Protein AF-R5Y778-F1 (afdb_monomer_lite)

pLDDT: mean 79.69, std 15.01, range [37.38, 97.81]

Sequence (169 aa):
MANRCGDCDFLNYRDTKWGGDKVWCNYKGYYVKPGEVACDNYTYKGHRYGRYLITATCKILNIDNEKCKKLYDAFDIVRDEKTPETENMYDMIKGYDIVGPQIATKLFNDSFKEEIAYSMLNDYILPCLTLVQNGSYLEAVNLYDDMTMTLYNFYFKKEDNLPLTRKKD

Structure (mmCIF, N/CA/C/O backbone):
data_AF-R5Y778-F1
#
_entry.id   AF-R5Y778-F1
#
loop_
_atom_site.group_PDB
_atom_site.id
_atom_site.type_symbol
_atom_site.label_atom_id
_atom_site.label_alt_id
_atom_site.label_comp_id
_atom_site.label_asym_id
_atom_site.label_entity_id
_atom_site.label_seq_id
_atom_site.pdbx_PDB_ins_code
_atom_site.Cartn_x
_atom_site.Cartn_y
_atom_site.Cartn_z
_atom_site.occupancy
_atom_site.B_iso_or_equiv
_atom_site.auth_seq_id
_atom_site.auth_comp_id
_atom_site.auth_asym_id
_atom_site.auth_atom_id
_atom_site.pdbx_PDB_model_num
ATOM 1 N N . MET A 1 1 ? -17.665 -8.244 -18.703 1.00 52.50 1 MET A N 1
ATOM 2 C CA . MET A 1 1 ? -16.508 -8.266 -19.627 1.00 52.50 1 MET A CA 1
ATOM 3 C C . MET A 1 1 ? -15.448 -9.159 -19.006 1.00 52.50 1 MET A C 1
ATOM 5 O O . MET A 1 1 ? -15.289 -9.090 -17.797 1.00 52.50 1 MET A O 1
ATOM 9 N N . ALA A 1 2 ? -14.805 -10.036 -19.778 1.00 69.50 2 ALA A N 1
ATOM 10 C CA . ALA A 1 2 ? -13.748 -10.904 -19.257 1.00 69.50 2 ALA A CA 1
ATOM 11 C C . ALA A 1 2 ? -12.406 -10.159 -19.267 1.00 69.50 2 ALA A C 1
ATOM 13 O O . ALA A 1 2 ? -12.070 -9.532 -20.274 1.00 69.50 2 ALA A O 1
ATOM 14 N N . ASN A 1 3 ? -11.665 -10.247 -18.163 1.00 81.69 3 ASN A N 1
ATOM 15 C CA . ASN A 1 3 ? -10.313 -9.706 -18.043 1.00 81.69 3 ASN A CA 1
ATOM 16 C C . ASN A 1 3 ? -9.380 -10.356 -19.076 1.00 81.69 3 ASN A C 1
ATOM 18 O O . ASN A 1 3 ? -9.568 -11.526 -19.430 1.00 81.69 3 ASN A O 1
ATOM 22 N N . ARG A 1 4 ? -8.380 -9.618 -19.567 1.00 89.50 4 ARG A N 1
ATOM 23 C CA . ARG A 1 4 ? -7.425 -10.104 -20.575 1.00 89.50 4 ARG A CA 1
ATOM 24 C C . ARG A 1 4 ? -6.037 -10.281 -19.980 1.00 89.50 4 ARG A C 1
ATOM 26 O O . ARG A 1 4 ? -5.628 -9.509 -19.122 1.00 89.50 4 ARG A O 1
ATOM 33 N N . CYS A 1 5 ? -5.287 -11.271 -20.463 1.00 88.62 5 CYS A N 1
ATOM 34 C CA . CYS A 1 5 ? -3.900 -11.503 -20.053 1.00 88.62 5 CYS A CA 1
ATOM 35 C C . CYS A 1 5 ? -3.031 -10.252 -20.225 1.00 88.62 5 CYS A C 1
ATOM 37 O O . CYS A 1 5 ? -2.157 -10.003 -19.407 1.00 88.62 5 CYS A O 1
ATOM 39 N N . GLY A 1 6 ? -3.273 -9.462 -21.269 1.00 81.81 6 GLY A N 1
ATOM 40 C CA . GLY A 1 6 ? -2.526 -8.247 -21.581 1.00 81.81 6 GLY A CA 1
ATOM 41 C C . GLY A 1 6 ? -2.640 -7.182 -20.504 1.00 81.81 6 GLY A C 1
ATOM 42 O O . GLY A 1 6 ? -1.698 -6.427 -20.275 1.00 81.81 6 GLY A O 1
ATOM 43 N N . ASP A 1 7 ? -3.749 -7.216 -19.781 1.00 80.94 7 ASP A N 1
ATOM 44 C CA . ASP A 1 7 ? -4.008 -6.369 -18.639 1.00 80.94 7 ASP A CA 1
ATOM 45 C C . ASP A 1 7 ? -3.519 -7.044 -17.348 1.00 80.94 7 ASP A C 1
ATOM 47 O O . ASP A 1 7 ? -4.099 -6.789 -16.308 1.00 80.94 7 ASP A O 1
ATOM 51 N N . CYS A 1 8 ? -2.550 -7.971 -17.383 1.00 81.75 8 CYS A N 1
ATOM 52 C CA . CYS A 1 8 ? -2.062 -8.692 -16.201 1.00 81.75 8 CYS A CA 1
ATOM 53 C C . CYS A 1 8 ? -0.639 -8.280 -15.800 1.00 81.75 8 CYS A C 1
ATOM 55 O O . CYS A 1 8 ? 0.262 -8.247 -16.644 1.00 81.75 8 CYS A O 1
ATOM 57 N N . ASP A 1 9 ? -0.401 -8.039 -14.512 1.00 81.88 9 ASP A N 1
ATOM 58 C CA . ASP A 1 9 ? 0.910 -7.589 -13.999 1.00 81.88 9 ASP A CA 1
ATOM 59 C C . ASP A 1 9 ? 2.012 -8.611 -14.057 1.00 81.88 9 ASP A C 1
ATOM 61 O O . ASP A 1 9 ? 3.196 -8.280 -14.120 1.00 81.88 9 ASP A O 1
ATOM 65 N N . PHE A 1 10 ? 1.628 -9.875 -14.096 1.00 79.94 10 PHE A N 1
ATOM 66 C CA . PHE A 1 10 ? 2.595 -10.940 -14.232 1.00 79.94 10 PHE A CA 1
ATOM 67 C C . PHE A 1 10 ? 3.201 -11.003 -15.640 1.00 79.94 10 PHE A C 1
ATOM 69 O O . PHE A 1 10 ? 4.109 -11.805 -15.846 1.00 79.94 10 PHE A O 1
ATOM 76 N N . LEU A 1 11 ? 2.746 -10.196 -16.610 1.00 80.06 11 LEU A N 1
ATOM 77 C CA . LEU A 1 11 ? 3.316 -10.178 -17.959 1.00 80.06 11 LEU A CA 1
ATOM 78 C C . LEU A 1 11 ? 4.549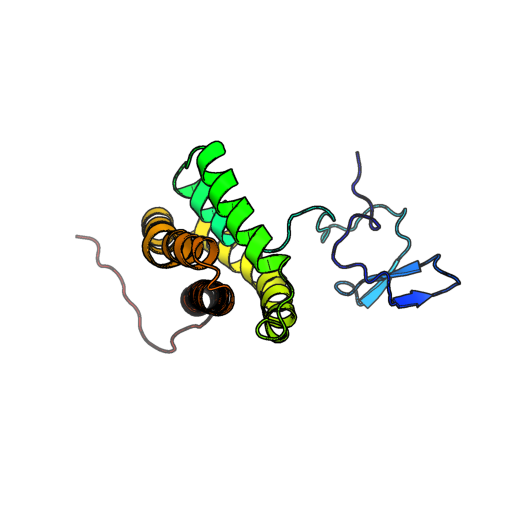 -9.279 -18.092 1.00 80.06 11 LEU A C 1
ATOM 80 O O . LEU A 1 11 ? 4.476 -8.055 -17.961 1.00 80.06 11 LEU A O 1
ATOM 84 N N . ASN A 1 12 ? 5.665 -9.887 -18.493 1.00 78.50 12 ASN A N 1
ATOM 85 C CA . ASN A 1 12 ? 6.927 -9.223 -18.789 1.00 78.50 12 ASN A CA 1
ATOM 86 C C . ASN A 1 12 ? 7.069 -8.903 -20.286 1.00 78.50 12 ASN A C 1
ATOM 88 O O . ASN A 1 12 ? 7.600 -9.697 -21.056 1.00 78.50 12 ASN A O 1
ATOM 92 N N . TYR A 1 13 ? 6.673 -7.694 -20.687 1.00 78.94 13 TYR A N 1
ATOM 93 C CA . TYR A 1 13 ? 6.724 -7.218 -22.081 1.00 78.94 13 TYR A CA 1
ATOM 94 C C . TYR A 1 13 ? 8.136 -6.974 -22.634 1.00 78.94 13 TYR A C 1
ATOM 96 O O . TYR A 1 13 ? 8.275 -6.622 -23.802 1.00 78.94 13 TYR A O 1
ATOM 104 N N . ARG A 1 14 ? 9.185 -7.151 -21.824 1.00 71.50 14 ARG A N 1
ATOM 105 C CA . ARG A 1 14 ? 10.578 -7.135 -22.296 1.00 71.50 14 ARG A CA 1
ATOM 106 C C . ARG A 1 14 ? 11.046 -8.518 -22.737 1.00 71.50 14 ARG A C 1
ATOM 108 O O . ARG A 1 14 ? 11.950 -8.615 -23.558 1.00 71.50 14 ARG A O 1
ATOM 115 N N . ASP A 1 15 ? 10.419 -9.569 -22.215 1.00 78.44 15 ASP A N 1
ATOM 116 C CA . ASP A 1 15 ? 10.667 -10.950 -22.608 1.00 78.44 15 ASP A CA 1
ATOM 117 C C . ASP A 1 15 ? 9.548 -11.403 -23.547 1.00 78.44 15 ASP A C 1
ATOM 119 O O . ASP A 1 15 ? 8.489 -11.906 -23.148 1.00 78.44 15 ASP A O 1
ATOM 123 N N . THR A 1 16 ? 9.783 -11.131 -24.827 1.00 88.56 16 THR A N 1
ATOM 124 C CA . THR A 1 16 ? 8.860 -11.463 -25.903 1.00 88.56 16 THR A CA 1
ATOM 125 C C . THR A 1 16 ? 9.475 -12.479 -26.833 1.00 88.56 16 THR A C 1
ATOM 127 O O . THR A 1 16 ? 10.690 -12.665 -26.914 1.00 88.56 16 THR A O 1
ATOM 130 N N . LYS A 1 17 ? 8.604 -13.169 -27.549 1.00 85.19 17 LYS A N 1
ATOM 131 C CA . LYS A 1 17 ? 9.009 -14.241 -28.436 1.00 85.19 17 LYS A CA 1
ATOM 132 C C . LYS A 1 17 ? 8.060 -14.218 -29.643 1.00 85.19 17 LYS A C 1
ATOM 134 O O . LYS A 1 17 ? 6.955 -13.681 -29.546 1.00 85.19 17 LYS A O 1
ATOM 139 N N . TRP A 1 18 ? 8.506 -14.732 -30.791 1.00 85.56 18 TRP A N 1
ATOM 140 C CA . TRP A 1 18 ? 7.773 -14.634 -32.070 1.00 85.56 18 TRP A CA 1
ATOM 141 C C . TRP A 1 18 ? 7.453 -13.184 -32.472 1.00 85.56 18 TRP A C 1
ATOM 143 O O . TRP A 1 18 ? 6.312 -12.848 -32.756 1.00 85.56 18 TRP A O 1
ATOM 153 N N . GLY A 1 19 ? 8.455 -12.300 -32.436 1.00 78.12 19 GLY A N 1
ATOM 154 C CA . GLY A 1 19 ? 8.298 -10.915 -32.901 1.00 78.12 19 GLY A CA 1
ATOM 155 C C . GLY A 1 19 ? 7.385 -10.031 -32.043 1.00 78.12 19 GLY A C 1
ATOM 156 O O . GLY A 1 19 ? 7.006 -8.958 -32.496 1.00 78.12 19 GLY A O 1
ATOM 157 N N . GLY A 1 20 ? 7.040 -10.457 -30.822 1.00 79.88 20 GLY A N 1
ATOM 158 C CA . GLY A 1 20 ? 6.168 -9.703 -29.911 1.00 79.88 20 GLY A CA 1
ATOM 159 C C . GLY A 1 20 ? 4.795 -10.336 -29.673 1.00 79.88 20 GLY A C 1
ATOM 160 O O . GLY A 1 20 ? 4.076 -9.894 -28.781 1.00 79.88 20 GLY A O 1
ATOM 161 N N . ASP A 1 21 ? 4.443 -11.396 -30.407 1.00 87.44 21 ASP A N 1
ATOM 162 C CA . ASP A 1 21 ? 3.114 -12.024 -30.343 1.00 87.44 21 ASP A CA 1
ATOM 163 C C . ASP A 1 21 ? 2.805 -12.696 -29.002 1.00 87.44 21 ASP A C 1
ATOM 165 O O . ASP A 1 21 ? 1.639 -12.825 -28.608 1.00 87.44 21 ASP A O 1
ATOM 169 N N . LYS A 1 22 ? 3.843 -13.163 -28.301 1.00 92.56 22 LYS A N 1
ATOM 170 C CA . LYS A 1 22 ? 3.709 -13.712 -26.954 1.00 92.56 22 LYS A CA 1
ATOM 171 C C . LYS A 1 22 ? 4.669 -13.057 -25.982 1.00 92.56 22 LYS A C 1
ATOM 173 O O . LYS A 1 22 ? 5.808 -12.736 -26.319 1.00 92.56 22 LYS A O 1
ATOM 178 N N . VAL A 1 23 ? 4.195 -12.961 -24.749 1.00 88.19 23 VAL A N 1
ATOM 179 C CA . VAL A 1 23 ? 4.857 -12.294 -23.633 1.00 88.19 23 VAL A CA 1
ATOM 180 C C . VAL A 1 23 ? 5.019 -13.288 -22.488 1.00 88.19 23 VAL A C 1
ATOM 182 O O . VAL A 1 23 ? 4.116 -14.090 -22.231 1.00 88.19 23 VAL A O 1
ATOM 185 N N . TRP A 1 24 ? 6.169 -13.272 -21.820 1.00 86.75 24 TRP A N 1
ATOM 186 C CA . TRP A 1 24 ? 6.428 -14.146 -20.678 1.00 86.75 24 TRP A CA 1
ATOM 187 C C . TRP A 1 24 ? 5.527 -13.810 -19.482 1.00 86.75 24 TRP A C 1
ATOM 189 O O . TRP A 1 24 ? 5.424 -12.650 -19.084 1.00 86.75 24 TRP A O 1
ATOM 199 N N . CYS A 1 25 ? 4.889 -14.820 -18.885 1.00 88.56 25 CYS A N 1
ATOM 200 C CA . CYS A 1 25 ? 4.154 -14.691 -17.629 1.00 88.56 25 CYS A CA 1
ATOM 201 C C . CYS A 1 25 ? 5.025 -15.156 -16.453 1.00 88.56 25 CYS A C 1
ATOM 203 O O . CYS A 1 25 ? 5.245 -16.354 -16.281 1.00 88.56 25 CYS A O 1
ATOM 205 N N . ASN A 1 26 ? 5.455 -14.223 -15.601 1.00 75.62 26 ASN A N 1
ATOM 206 C CA . ASN A 1 26 ? 6.301 -14.482 -14.430 1.00 75.62 26 ASN A CA 1
ATOM 207 C C . ASN A 1 26 ? 5.643 -15.403 -13.391 1.00 75.62 26 ASN A C 1
ATOM 209 O O . ASN A 1 26 ? 6.342 -16.126 -12.693 1.00 75.62 26 ASN A O 1
ATOM 213 N N . TYR A 1 27 ? 4.310 -15.396 -13.291 1.00 80.31 27 TYR A N 1
ATOM 214 C CA . TYR A 1 27 ? 3.585 -16.233 -12.330 1.00 80.31 27 TYR A CA 1
ATOM 215 C C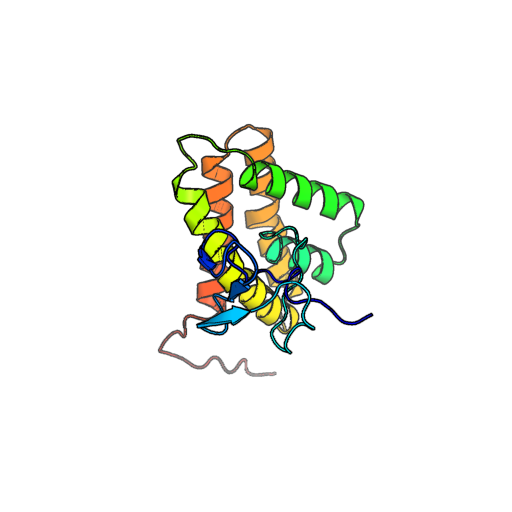 . TYR A 1 27 ? 3.438 -17.681 -12.806 1.00 80.31 27 TYR A C 1
ATOM 217 O O . TYR A 1 27 ? 3.609 -18.620 -12.035 1.00 80.31 27 TYR A O 1
ATOM 225 N N . LYS A 1 28 ? 3.102 -17.876 -14.086 1.00 80.38 28 LYS A N 1
ATOM 226 C CA . LYS A 1 28 ? 2.854 -19.210 -14.642 1.00 80.38 28 LYS A CA 1
ATOM 227 C C . LYS A 1 28 ? 4.094 -19.875 -15.245 1.00 80.38 28 LYS A C 1
ATOM 229 O O . LYS A 1 28 ? 4.077 -21.085 -15.448 1.00 80.38 28 LYS A O 1
ATOM 234 N N . GLY A 1 29 ? 5.137 -19.106 -15.556 1.00 83.44 29 GLY A N 1
ATOM 235 C CA . GLY A 1 29 ? 6.376 -19.621 -16.137 1.00 83.44 29 GLY A CA 1
ATOM 236 C C . GLY A 1 29 ? 6.247 -20.057 -17.601 1.00 83.44 29 GLY A C 1
ATOM 237 O O . GLY A 1 29 ? 6.910 -21.003 -18.019 1.00 83.44 29 GLY A O 1
ATOM 238 N N . TYR A 1 30 ? 5.374 -19.414 -18.385 1.00 89.44 30 TYR A N 1
ATOM 239 C CA . TYR A 1 30 ? 5.258 -19.663 -19.826 1.00 89.44 30 TYR A CA 1
ATOM 240 C C . TYR A 1 30 ? 4.812 -18.421 -20.610 1.00 89.44 30 TYR A C 1
ATOM 242 O O . TYR A 1 30 ? 4.345 -17.433 -20.045 1.00 89.44 30 TYR A O 1
ATOM 250 N N . TYR A 1 31 ? 4.960 -18.478 -21.938 1.00 92.12 31 TYR A N 1
ATOM 251 C CA . TYR A 1 31 ? 4.588 -17.398 -22.857 1.00 92.12 31 TYR A CA 1
ATOM 252 C C . TYR A 1 31 ? 3.091 -17.427 -23.201 1.00 92.12 31 TYR A C 1
ATOM 254 O O . TYR A 1 31 ? 2.597 -18.434 -23.717 1.00 92.12 31 TYR A O 1
ATOM 262 N N . VAL A 1 32 ? 2.397 -16.304 -23.000 1.00 92.62 32 VAL A N 1
ATOM 263 C CA . VAL A 1 32 ? 0.958 -16.127 -23.288 1.00 92.62 32 VAL A CA 1
ATOM 264 C C . VAL A 1 32 ? 0.705 -15.032 -24.315 1.00 92.62 32 VAL A C 1
ATOM 266 O O . VAL A 1 32 ? 1.555 -14.164 -24.517 1.00 92.62 32 VAL A O 1
ATOM 269 N N . LYS A 1 33 ? -0.471 -15.045 -24.956 1.00 94.31 33 LYS A N 1
ATOM 270 C CA . LYS A 1 33 ? -0.898 -13.935 -25.817 1.00 94.31 33 LYS A CA 1
ATOM 271 C C . LYS A 1 33 ? -1.628 -12.874 -24.983 1.00 94.31 33 LYS A C 1
ATOM 273 O O . LYS A 1 33 ? -2.608 -13.209 -24.319 1.00 94.31 33 LYS A O 1
ATOM 278 N N . PRO A 1 34 ? -1.247 -11.587 -25.064 1.00 88.00 34 PRO A N 1
ATOM 279 C CA . PRO A 1 34 ? -1.938 -10.513 -24.346 1.00 88.00 34 PRO A CA 1
ATOM 280 C C . PRO A 1 34 ? -3.456 -10.434 -24.605 1.00 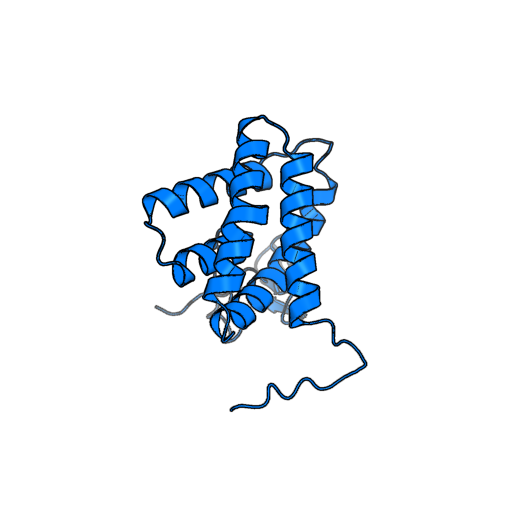88.00 34 PRO A C 1
ATOM 282 O O . PRO A 1 34 ? -4.224 -10.102 -23.711 1.00 88.00 34 PRO A O 1
ATOM 285 N N . GLY A 1 35 ? -3.928 -10.780 -25.805 1.00 87.19 35 GLY A N 1
ATOM 286 C CA . GLY A 1 35 ? -5.362 -10.740 -26.131 1.00 87.19 35 GLY A CA 1
ATOM 287 C C . GLY A 1 35 ? -6.213 -11.876 -25.537 1.00 87.19 35 GLY A C 1
ATOM 288 O O . GLY A 1 35 ? -7.442 -11.843 -25.653 1.00 87.19 35 GLY A O 1
ATOM 289 N N . GLU A 1 36 ? -5.605 -12.899 -24.931 1.00 90.00 36 GLU A N 1
ATOM 290 C CA . GLU A 1 36 ? -6.332 -14.049 -24.375 1.00 90.00 36 GLU A CA 1
ATOM 291 C C . GLU A 1 36 ? -7.081 -13.693 -23.086 1.00 90.00 36 GLU A C 1
ATOM 293 O O . GLU A 1 36 ? -6.778 -12.703 -22.419 1.00 90.00 36 GLU A O 1
ATOM 298 N N . VAL A 1 37 ? -8.100 -14.490 -22.753 1.00 89.69 37 VAL A N 1
ATOM 299 C CA . VAL A 1 37 ? -8.814 -14.367 -21.475 1.00 89.69 37 VAL A CA 1
ATOM 300 C C . VAL A 1 37 ? -7.835 -14.643 -20.338 1.00 89.69 37 VAL A C 1
ATOM 302 O O . VAL A 1 37 ? -7.046 -15.584 -20.404 1.00 89.69 37 VAL A O 1
ATOM 305 N N . ALA A 1 38 ? -7.881 -13.805 -19.309 1.00 85.25 38 ALA A N 1
ATOM 306 C CA . ALA A 1 38 ? -7.022 -13.942 -18.153 1.00 85.25 38 ALA A CA 1
ATOM 307 C C . ALA A 1 38 ? -7.339 -15.211 -17.350 1.00 85.25 38 ALA A C 1
ATOM 309 O O . ALA A 1 38 ? -8.491 -15.629 -17.249 1.00 85.25 38 ALA A O 1
ATOM 310 N N . CYS A 1 39 ? -6.307 -15.809 -16.757 1.00 85.12 39 CYS A N 1
ATOM 311 C CA . CYS A 1 39 ? -6.470 -16.952 -15.862 1.00 85.12 39 CYS A CA 1
ATOM 312 C C . CYS A 1 39 ? -7.021 -16.534 -14.490 1.00 85.12 39 CYS A C 1
ATOM 314 O O . CYS A 1 39 ? -6.967 -15.362 -14.136 1.00 85.12 39 CYS A O 1
ATOM 316 N N . ASP A 1 40 ? -7.410 -17.501 -13.660 1.00 81.50 40 ASP A N 1
ATOM 317 C CA . ASP A 1 40 ? -7.954 -17.242 -12.314 1.00 81.50 40 ASP A CA 1
ATOM 318 C C . ASP A 1 40 ? -6.991 -16.500 -11.365 1.00 81.50 40 ASP A C 1
ATOM 320 O O . ASP A 1 40 ? -7.420 -15.925 -10.372 1.00 81.50 40 ASP A O 1
ATOM 324 N N . ASN A 1 41 ? -5.688 -16.477 -11.671 1.00 75.94 41 ASN A N 1
ATOM 325 C CA . ASN A 1 41 ? -4.660 -15.761 -10.898 1.00 75.94 41 ASN A CA 1
ATOM 326 C C . ASN A 1 41 ? -4.327 -14.402 -11.536 1.00 75.94 41 ASN A C 1
ATOM 328 O O . ASN A 1 41 ? -3.166 -14.025 -11.669 1.00 75.94 41 ASN A O 1
ATOM 332 N N . TYR A 1 42 ? -5.349 -13.727 -12.047 1.00 75.81 42 TYR A N 1
ATOM 333 C CA . TYR A 1 42 ? -5.231 -12.455 -12.743 1.00 75.81 42 TYR A CA 1
ATOM 334 C C . TYR A 1 42 ? -5.074 -11.274 -11.781 1.00 75.81 42 TYR A C 1
ATOM 336 O O . TYR A 1 42 ? -5.851 -11.144 -10.836 1.00 75.81 42 TYR A O 1
ATOM 344 N N . THR A 1 43 ? -4.149 -10.366 -12.103 1.00 71.94 43 THR A N 1
ATOM 345 C CA . THR A 1 43 ? -3.954 -9.088 -11.398 1.00 71.94 43 THR A CA 1
ATOM 346 C C . THR A 1 43 ? -3.954 -7.947 -12.412 1.00 71.94 43 THR A C 1
ATOM 348 O O . THR A 1 43 ? -3.121 -7.957 -13.307 1.00 71.94 43 THR A O 1
ATOM 351 N N . TYR A 1 44 ? -4.888 -6.996 -12.307 1.00 67.12 44 TYR A N 1
ATOM 352 C CA . TYR A 1 44 ? -5.158 -5.978 -13.337 1.00 67.12 44 TYR A CA 1
ATOM 353 C C . TYR A 1 44 ? -4.051 -4.909 -13.476 1.00 67.12 44 TYR A C 1
ATOM 355 O O . TYR A 1 44 ? -3.799 -4.172 -12.526 1.00 67.12 44 TYR A O 1
ATOM 363 N N . LYS A 1 45 ? -3.500 -4.731 -14.688 1.00 57.16 45 LYS A N 1
ATOM 364 C CA . LYS A 1 45 ? -2.573 -3.663 -15.095 1.00 57.16 45 LYS A CA 1
ATOM 365 C C . LYS A 1 45 ? -3.263 -2.316 -15.067 1.00 57.16 45 LYS A C 1
ATOM 367 O O . LYS A 1 45 ? -4.140 -2.028 -15.876 1.00 57.16 45 LYS A O 1
ATOM 372 N N . GLY A 1 46 ? -2.807 -1.461 -14.166 1.00 47.31 46 GLY A N 1
ATOM 373 C CA . GLY A 1 46 ? -3.420 -0.160 -13.908 1.00 47.31 46 GLY A CA 1
ATOM 374 C C . GLY A 1 46 ? -3.848 0.004 -12.456 1.00 47.31 46 GLY A C 1
ATOM 375 O O . GLY A 1 46 ? -4.292 1.087 -12.070 1.00 47.31 46 GLY A O 1
ATOM 376 N N . HIS A 1 47 ? -3.649 -1.020 -11.621 1.00 46.28 47 HIS A N 1
ATOM 377 C CA . HIS A 1 47 ? -3.456 -0.760 -10.207 1.00 46.28 47 HIS A CA 1
ATOM 378 C C . HIS A 1 47 ? -2.235 0.146 -10.058 1.00 46.28 47 HIS A C 1
ATOM 380 O O . HIS A 1 47 ? -1.171 -0.110 -10.610 1.00 46.28 47 HIS A O 1
ATOM 386 N N . ARG A 1 48 ? -2.385 1.251 -9.328 1.00 51.06 48 ARG A N 1
ATOM 387 C CA . ARG A 1 48 ? -1.228 1.990 -8.823 1.00 51.06 48 ARG A CA 1
ATOM 388 C C . ARG A 1 48 ? -0.557 1.087 -7.788 1.00 51.06 48 ARG A C 1
ATOM 390 O O . ARG A 1 48 ? -0.915 1.123 -6.609 1.00 51.06 48 ARG A O 1
ATOM 397 N N . TYR A 1 49 ? 0.324 0.218 -8.280 1.00 55.62 49 TYR A N 1
ATOM 398 C CA . TYR A 1 49 ? 1.245 -0.607 -7.509 1.00 55.62 49 TYR A C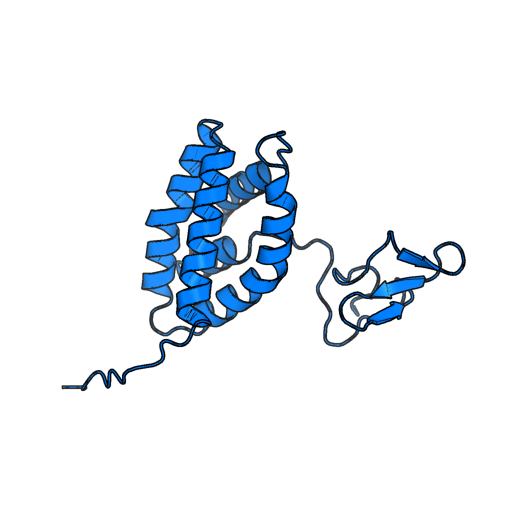A 1
ATOM 399 C C . TYR A 1 49 ? 1.864 0.225 -6.388 1.00 55.62 49 TYR A C 1
ATOM 401 O O . TYR A 1 49 ? 2.149 1.415 -6.572 1.00 55.62 49 TYR A O 1
ATOM 409 N N . GLY A 1 50 ? 1.989 -0.376 -5.207 1.00 63.09 50 GLY A N 1
ATOM 410 C CA . GLY A 1 50 ? 2.560 0.295 -4.043 1.00 63.09 50 GLY A CA 1
ATOM 411 C C . GLY A 1 50 ? 1.587 0.851 -2.984 1.00 63.09 50 GLY A C 1
ATOM 412 O O . GLY A 1 50 ? 2.004 1.102 -1.857 1.00 63.09 50 GLY A O 1
ATOM 413 N N . ARG A 1 51 ? 0.280 0.983 -3.255 1.00 80.94 51 ARG A N 1
ATOM 414 C CA . ARG A 1 51 ? -0.660 1.631 -2.304 1.00 80.94 51 ARG A CA 1
ATOM 415 C C . ARG A 1 51 ? -1.437 0.685 -1.380 1.00 80.94 51 ARG A C 1
ATOM 417 O O . ARG A 1 51 ? -2.399 1.130 -0.750 1.00 80.94 51 ARG A O 1
ATOM 424 N N . TYR A 1 52 ? -1.102 -0.605 -1.306 1.00 87.69 52 TYR A N 1
ATOM 425 C CA . TYR A 1 52 ? -1.934 -1.612 -0.618 1.00 87.69 52 TYR A CA 1
ATOM 426 C C . TYR A 1 52 ? -2.182 -1.280 0.853 1.00 87.69 52 TYR A C 1
ATOM 428 O O . TYR A 1 52 ? -3.326 -1.309 1.303 1.00 87.69 52 TYR A O 1
ATOM 436 N N . LEU A 1 53 ? -1.124 -0.912 1.575 1.00 90.12 53 LEU A N 1
ATOM 437 C CA . LEU A 1 53 ? -1.190 -0.597 3.000 1.00 90.12 53 LEU A CA 1
ATOM 438 C C . LEU A 1 53 ? -1.963 0.697 3.258 1.00 90.12 53 LEU A C 1
ATOM 440 O O . LEU A 1 53 ? -2.895 0.687 4.053 1.00 90.12 53 LEU A O 1
ATOM 444 N N . ILE A 1 54 ? -1.679 1.769 2.509 1.00 91.69 54 ILE A N 1
ATOM 445 C CA . ILE A 1 54 ? -2.431 3.033 2.614 1.00 91.69 54 ILE A CA 1
ATOM 446 C C . ILE A 1 54 ? -3.913 2.807 2.290 1.00 91.69 54 ILE A C 1
ATOM 448 O O . ILE A 1 54 ? -4.792 3.312 2.985 1.00 91.69 54 ILE A O 1
ATOM 452 N N . THR A 1 55 ? -4.208 2.004 1.263 1.00 90.88 55 THR A N 1
ATOM 453 C CA . THR A 1 55 ? -5.586 1.660 0.883 1.00 90.88 55 THR A CA 1
ATOM 454 C C . THR A 1 55 ? -6.287 0.875 1.987 1.00 90.88 55 THR A C 1
ATOM 456 O O . THR A 1 55 ? -7.458 1.131 2.270 1.00 90.88 55 THR A O 1
ATOM 459 N N . ALA A 1 56 ? -5.589 -0.077 2.610 1.00 91.75 56 ALA A N 1
ATOM 460 C CA . ALA A 1 56 ? -6.123 -0.846 3.722 1.00 91.75 56 ALA A CA 1
ATOM 461 C C . ALA A 1 56 ? -6.432 0.059 4.917 1.00 91.75 56 ALA A C 1
ATOM 463 O O . ALA A 1 56 ? -7.568 0.063 5.386 1.00 91.75 56 ALA A O 1
ATOM 464 N N . THR A 1 57 ? -5.479 0.900 5.323 1.00 94.62 57 THR A N 1
ATOM 465 C CA . THR A 1 57 ? -5.654 1.886 6.396 1.00 94.62 57 THR A CA 1
ATOM 466 C C . THR A 1 57 ? -6.845 2.802 6.134 1.00 94.62 57 THR A C 1
ATOM 468 O O . THR A 1 57 ? -7.722 2.930 6.984 1.00 94.62 57 THR A O 1
ATOM 471 N N . CYS A 1 58 ? -6.927 3.383 4.935 1.00 93.62 58 CYS A N 1
ATOM 472 C CA . CYS A 1 58 ? -8.033 4.246 4.531 1.00 93.62 58 CYS A CA 1
ATOM 473 C C . CYS A 1 58 ? -9.399 3.568 4.655 1.00 93.62 58 CYS A C 1
ATOM 475 O O . CYS A 1 58 ? -10.337 4.160 5.184 1.00 93.62 58 CYS A O 1
ATOM 477 N N . LYS A 1 59 ? -9.510 2.323 4.181 1.00 93.12 59 LYS A N 1
ATOM 478 C CA . LYS A 1 59 ? -10.763 1.561 4.229 1.00 93.12 59 LYS A CA 1
ATOM 479 C C . LYS A 1 59 ? -11.142 1.149 5.648 1.00 93.12 59 LYS A C 1
ATOM 481 O O . LYS A 1 59 ? -12.312 1.243 5.995 1.00 93.12 59 LYS A O 1
ATOM 486 N N . ILE A 1 60 ? -10.179 0.691 6.446 1.00 94.94 60 ILE A N 1
ATOM 487 C CA . ILE A 1 60 ? -10.416 0.229 7.821 1.00 94.94 60 ILE A CA 1
ATOM 488 C C . ILE A 1 60 ? -10.854 1.390 8.710 1.00 94.94 60 ILE A C 1
ATOM 490 O O . ILE A 1 60 ? -11.836 1.270 9.429 1.00 94.94 60 ILE A O 1
ATOM 494 N N . LEU A 1 61 ? -10.166 2.528 8.614 1.00 96.75 61 LEU A N 1
ATOM 495 C CA . LEU A 1 61 ? -10.456 3.712 9.423 1.00 96.75 61 LEU A CA 1
ATOM 496 C C . LEU A 1 61 ? -11.558 4.603 8.828 1.00 96.75 61 LEU A C 1
ATOM 498 O O . LEU A 1 61 ? -11.822 5.681 9.355 1.00 96.75 61 LEU A O 1
ATOM 502 N N . ASN A 1 62 ? -12.178 4.178 7.721 1.00 94.75 62 ASN A N 1
ATOM 503 C CA . ASN A 1 62 ? -13.209 4.924 6.999 1.00 94.75 62 ASN A CA 1
ATOM 504 C C . ASN A 1 62 ? -12.811 6.391 6.720 1.00 94.75 62 ASN A C 1
ATOM 506 O O . ASN A 1 62 ? -13.583 7.328 6.933 1.00 94.75 62 ASN A O 1
ATOM 510 N N . ILE A 1 63 ? -11.562 6.591 6.290 1.00 92.69 63 ILE A N 1
ATOM 511 C CA . ILE A 1 63 ? -11.014 7.913 5.979 1.00 92.69 63 ILE A CA 1
ATOM 512 C C . ILE A 1 63 ? -11.663 8.429 4.694 1.00 92.69 63 ILE A C 1
ATOM 514 O O . ILE A 1 63 ? -11.811 7.698 3.716 1.00 92.69 63 ILE A O 1
ATOM 518 N N . ASP A 1 64 ? -12.009 9.715 4.689 1.00 91.06 64 ASP A N 1
ATOM 519 C CA . ASP A 1 64 ? -12.582 10.379 3.523 1.00 91.06 64 ASP A CA 1
ATOM 520 C C . ASP A 1 64 ? -11.697 10.256 2.264 1.00 91.06 64 ASP A C 1
ATOM 522 O O . ASP A 1 64 ? -10.464 10.323 2.321 1.00 91.06 64 ASP A O 1
ATOM 526 N N . ASN A 1 65 ? -12.346 10.138 1.105 1.00 82.31 65 ASN A N 1
ATOM 527 C CA . ASN A 1 65 ? -11.687 9.933 -0.181 1.00 82.31 65 ASN A CA 1
ATOM 528 C C . ASN A 1 65 ? -10.710 11.062 -0.538 1.00 82.31 65 ASN A C 1
ATOM 530 O O . ASN A 1 65 ? -9.667 10.787 -1.136 1.00 82.31 65 ASN A O 1
ATOM 534 N N . GLU A 1 66 ? -11.003 12.315 -0.176 1.00 85.31 66 GLU A N 1
ATOM 535 C CA . GLU A 1 66 ? -10.101 13.439 -0.442 1.00 85.31 66 GLU A CA 1
ATOM 536 C C . GLU A 1 66 ? -8.817 13.317 0.387 1.00 85.31 66 GLU A C 1
ATOM 538 O O . GLU A 1 66 ? -7.712 13.530 -0.118 1.00 85.31 66 GLU A O 1
ATOM 543 N N . LYS A 1 67 ? -8.943 12.908 1.654 1.00 85.44 67 LYS A N 1
ATOM 544 C CA . LYS A 1 67 ? -7.791 12.655 2.529 1.00 85.44 67 LYS A CA 1
ATOM 545 C C . LYS A 1 67 ? -6.978 11.461 2.040 1.00 85.44 67 LYS A C 1
ATOM 547 O O . LYS A 1 67 ? -5.759 11.569 1.935 1.00 85.44 67 LYS A O 1
ATOM 552 N N . CYS A 1 68 ? -7.634 10.367 1.658 1.00 86.38 68 CYS A N 1
ATOM 553 C CA . CYS A 1 68 ? -6.957 9.211 1.071 1.00 86.38 68 CYS A CA 1
ATOM 554 C C . CYS A 1 68 ? -6.200 9.575 -0.203 1.00 86.38 68 CYS A C 1
ATOM 556 O O . CYS A 1 68 ? -5.067 9.137 -0.383 1.00 86.38 68 CYS A O 1
ATOM 558 N N . LYS A 1 69 ? -6.776 10.438 -1.050 1.00 86.88 69 LYS A N 1
ATOM 559 C CA . LYS A 1 69 ? -6.107 10.940 -2.252 1.00 86.88 69 LYS A CA 1
ATOM 560 C C . LYS A 1 69 ? -4.803 11.682 -1.931 1.00 86.88 69 LYS A C 1
ATOM 562 O O . LYS A 1 69 ? -3.814 11.454 -2.612 1.00 86.88 69 LYS A O 1
ATOM 567 N N . LYS A 1 70 ? -4.755 12.490 -0.868 1.00 84.44 70 LYS A N 1
ATOM 568 C CA . LYS A 1 70 ? -3.515 13.180 -0.456 1.00 84.44 70 LYS A CA 1
ATOM 569 C C . LYS A 1 70 ? -2.416 12.199 -0.033 1.00 84.44 70 LYS A C 1
ATOM 571 O O . LYS A 1 70 ? -1.264 12.373 -0.415 1.00 84.44 70 LYS A O 1
ATOM 576 N N . LEU A 1 71 ? -2.773 11.146 0.706 1.00 85.25 71 LEU A N 1
ATOM 577 C CA . LEU A 1 71 ? -1.825 10.099 1.122 1.00 85.25 71 LEU A CA 1
ATOM 578 C C . LEU A 1 71 ? -1.284 9.315 -0.079 1.00 85.25 71 LEU A C 1
ATOM 580 O O . LEU A 1 71 ? -0.094 9.042 -0.201 1.00 85.25 71 LEU A O 1
ATOM 584 N N . TYR A 1 72 ? -2.187 8.983 -0.988 1.00 87.06 72 TYR A N 1
ATOM 585 C CA . TYR A 1 72 ? -1.906 8.359 -2.267 1.00 87.06 72 TYR A CA 1
ATOM 586 C C . TYR A 1 72 ? -0.956 9.181 -3.140 1.00 87.06 72 TYR A C 1
ATOM 588 O O . TYR A 1 72 ? -0.022 8.619 -3.711 1.00 87.06 72 TYR A O 1
ATOM 596 N N . ASP A 1 73 ? -1.191 10.483 -3.262 1.00 82.88 73 ASP A N 1
ATOM 597 C CA . ASP A 1 73 ? -0.364 11.362 -4.086 1.00 82.88 73 ASP A CA 1
ATOM 598 C C . ASP A 1 73 ? 1.058 11.475 -3.511 1.00 82.88 73 ASP A C 1
ATOM 600 O O . ASP A 1 73 ? 2.020 11.416 -4.269 1.00 82.88 73 ASP A O 1
ATOM 604 N N . ALA A 1 74 ? 1.218 11.505 -2.184 1.00 77.06 74 ALA A N 1
ATOM 605 C CA . ALA A 1 74 ? 2.538 11.472 -1.550 1.00 77.06 74 ALA A CA 1
ATOM 606 C C . ALA A 1 74 ? 3.300 10.166 -1.804 1.00 77.06 74 ALA A C 1
ATOM 608 O O . ALA A 1 74 ? 4.496 10.193 -2.080 1.00 77.06 74 ALA A O 1
ATOM 609 N N . PHE A 1 75 ? 2.603 9.029 -1.764 1.00 79.75 75 PHE A N 1
ATOM 610 C CA . PHE A 1 75 ? 3.206 7.750 -2.126 1.00 79.75 75 PHE A CA 1
ATOM 611 C C . PHE A 1 75 ? 3.632 7.709 -3.600 1.00 79.75 75 PHE A C 1
ATOM 613 O O . PHE A 1 75 ? 4.695 7.184 -3.920 1.00 79.75 75 PHE A O 1
ATOM 620 N N . ASP A 1 76 ? 2.817 8.265 -4.501 1.00 80.62 76 ASP A N 1
ATOM 621 C CA . ASP A 1 76 ? 3.160 8.328 -5.925 1.00 80.62 76 ASP A CA 1
ATOM 622 C C . ASP A 1 76 ? 4.384 9.214 -6.172 1.00 80.62 76 ASP A C 1
ATOM 624 O O . ASP A 1 76 ? 5.236 8.810 -6.952 1.00 80.62 76 ASP A O 1
ATOM 628 N N . ILE A 1 77 ? 4.508 10.352 -5.474 1.00 77.31 77 ILE A N 1
ATOM 629 C CA . ILE A 1 77 ? 5.713 11.197 -5.538 1.00 77.31 77 ILE A CA 1
ATOM 630 C C . ILE A 1 77 ? 6.938 10.366 -5.178 1.00 77.31 77 ILE A C 1
ATOM 632 O O . ILE A 1 77 ? 7.871 10.303 -5.961 1.00 77.31 77 ILE A O 1
ATOM 636 N N . VAL A 1 78 ? 6.908 9.669 -4.040 1.00 71.62 78 VAL A N 1
ATOM 637 C CA . VAL A 1 78 ? 8.011 8.795 -3.621 1.00 71.62 78 VAL A CA 1
ATOM 638 C C . VAL A 1 78 ? 8.316 7.780 -4.721 1.00 71.62 78 VAL A C 1
ATOM 640 O O . VAL A 1 78 ? 9.426 7.755 -5.234 1.00 71.62 78 VAL A O 1
ATOM 643 N N . ARG A 1 79 ? 7.325 6.996 -5.157 1.00 74.50 79 ARG A N 1
ATOM 644 C CA . ARG A 1 79 ? 7.497 5.949 -6.178 1.00 74.50 79 ARG A CA 1
ATOM 645 C C . ARG A 1 79 ? 8.098 6.461 -7.494 1.00 74.50 79 ARG A C 1
ATOM 647 O O . ARG A 1 79 ? 8.875 5.738 -8.120 1.00 74.50 79 ARG A O 1
ATOM 654 N N . ASP A 1 80 ? 7.664 7.632 -7.949 1.00 71.94 80 ASP A N 1
ATOM 655 C CA . ASP A 1 80 ? 7.972 8.138 -9.286 1.00 71.94 80 ASP A CA 1
ATOM 656 C C . ASP A 1 80 ? 9.274 8.960 -9.315 1.00 71.94 80 ASP A C 1
ATOM 658 O O . ASP A 1 80 ? 9.929 9.016 -10.365 1.00 71.94 80 ASP A O 1
ATOM 662 N N . GLU A 1 81 ? 9.707 9.508 -8.174 1.00 64.94 81 GLU A N 1
ATOM 663 C CA . GLU A 1 81 ? 10.924 10.311 -8.096 1.00 64.94 81 GLU A CA 1
ATOM 664 C C . GLU A 1 81 ? 12.180 9.438 -8.079 1.00 64.94 81 GLU A C 1
ATOM 666 O O . GLU A 1 81 ? 12.585 8.856 -7.075 1.00 64.94 81 GLU A O 1
ATOM 671 N N . LYS A 1 82 ? 12.826 9.365 -9.245 1.00 56.12 82 LYS A N 1
ATOM 672 C CA . LYS A 1 82 ? 14.125 8.719 -9.433 1.00 56.12 82 LYS A CA 1
ATOM 673 C C . LYS A 1 82 ? 15.245 9.666 -9.040 1.00 56.12 82 LYS A C 1
ATOM 675 O O . LYS A 1 82 ? 15.754 10.409 -9.880 1.00 56.12 82 LYS A O 1
ATOM 680 N N . THR A 1 83 ? 15.660 9.615 -7.787 1.00 61.16 83 THR A N 1
ATOM 681 C CA . THR A 1 83 ? 16.928 10.215 -7.366 1.00 61.16 83 THR A CA 1
ATOM 682 C C . THR A 1 83 ? 18.040 9.153 -7.377 1.00 61.16 83 THR A C 1
ATOM 684 O O . THR A 1 83 ? 17.754 7.961 -7.245 1.00 61.16 83 THR A O 1
ATOM 687 N N . PRO A 1 84 ? 19.322 9.519 -7.544 1.00 62.84 84 PRO A N 1
ATOM 688 C CA . PRO A 1 84 ? 20.430 8.566 -7.411 1.00 62.84 84 PRO A CA 1
ATOM 689 C C . PRO A 1 84 ? 20.428 7.829 -6.060 1.00 62.84 84 PRO A C 1
ATOM 691 O O . PRO A 1 84 ? 20.793 6.662 -5.974 1.00 62.84 84 PRO A O 1
ATOM 694 N N . GLU A 1 85 ? 19.958 8.489 -5.002 1.00 60.16 85 GLU A N 1
ATOM 695 C CA . GLU A 1 85 ? 19.851 7.941 -3.647 1.00 60.16 85 GLU A CA 1
ATOM 696 C C . GLU A 1 85 ? 18.715 6.915 -3.499 1.00 60.16 85 GLU A C 1
ATOM 698 O O . GLU A 1 85 ? 18.696 6.144 -2.542 1.00 60.16 85 GLU A O 1
ATOM 703 N N . THR A 1 86 ? 17.778 6.883 -4.449 1.00 58.91 86 THR A N 1
ATOM 704 C CA . THR A 1 86 ? 16.610 5.993 -4.465 1.00 58.91 86 THR A CA 1
ATOM 705 C C . THR A 1 86 ? 16.740 4.880 -5.509 1.00 58.91 86 THR A C 1
ATOM 707 O O . THR A 1 86 ? 15.781 4.181 -5.813 1.00 58.91 86 THR A O 1
ATOM 710 N N . GLU A 1 87 ? 17.934 4.618 -6.042 1.00 62.00 87 GLU A N 1
ATOM 711 C CA . GLU A 1 87 ? 18.134 3.543 -7.025 1.00 62.00 87 GLU A CA 1
ATOM 712 C C . GLU A 1 87 ? 17.759 2.150 -6.463 1.00 62.00 87 GLU A C 1
ATOM 714 O O . GLU A 1 87 ? 17.089 1.361 -7.133 1.00 62.00 87 GLU A O 1
ATOM 719 N N . ASN A 1 88 ? 18.053 1.899 -5.179 1.00 59.62 88 ASN A N 1
ATOM 720 C CA . ASN A 1 88 ? 17.662 0.676 -4.452 1.00 59.62 88 ASN A CA 1
ATOM 721 C C . ASN A 1 88 ? 16.151 0.568 -4.183 1.00 59.62 88 ASN A C 1
ATOM 723 O O . ASN A 1 88 ? 15.622 -0.501 -3.871 1.00 59.62 88 ASN A O 1
ATOM 727 N N . MET A 1 89 ? 15.432 1.674 -4.320 1.00 63.12 89 MET A N 1
ATOM 728 C CA . MET A 1 89 ? 14.012 1.774 -4.025 1.00 63.12 89 MET A CA 1
ATOM 729 C C . MET A 1 89 ? 13.153 1.008 -5.029 1.00 63.12 89 MET A C 1
ATOM 731 O O . MET A 1 89 ? 12.075 0.527 -4.691 1.00 63.12 89 MET A O 1
ATOM 735 N N . TYR A 1 90 ? 13.648 0.824 -6.255 1.00 59.91 90 TYR A N 1
ATOM 736 C CA . TYR A 1 90 ? 12.981 -0.009 -7.249 1.00 59.91 90 TYR A CA 1
ATOM 737 C C . TYR A 1 90 ? 12.856 -1.465 -6.810 1.00 59.91 90 TYR A C 1
ATOM 739 O O . TYR A 1 90 ? 11.827 -2.092 -7.060 1.00 59.91 90 TYR A O 1
ATOM 747 N N . ASP A 1 91 ? 13.885 -2.011 -6.169 1.00 64.31 91 ASP A N 1
ATOM 748 C CA . ASP A 1 91 ? 13.857 -3.393 -5.699 1.00 64.31 91 ASP A CA 1
ATOM 749 C C . ASP A 1 91 ? 13.005 -3.534 -4.433 1.00 64.31 91 ASP A C 1
ATOM 751 O O . ASP A 1 91 ? 12.262 -4.511 -4.307 1.00 64.31 91 ASP A O 1
ATOM 755 N N . MET A 1 92 ? 12.990 -2.507 -3.577 1.00 67.00 92 MET A N 1
ATOM 756 C CA . MET A 1 92 ? 12.048 -2.399 -2.460 1.00 67.00 92 MET A CA 1
ATOM 757 C C . MET A 1 92 ? 10.590 -2.370 -2.943 1.00 67.00 92 MET A C 1
ATOM 759 O O . MET A 1 92 ? 9.773 -3.150 -2.463 1.00 67.00 92 MET A O 1
ATOM 763 N N . ILE A 1 93 ? 10.257 -1.538 -3.939 1.00 66.88 93 ILE A N 1
ATOM 764 C CA . ILE A 1 93 ? 8.900 -1.446 -4.506 1.00 66.88 93 ILE A CA 1
ATOM 765 C C . ILE A 1 93 ? 8.474 -2.786 -5.120 1.00 66.88 93 ILE A C 1
ATOM 767 O O . ILE A 1 93 ? 7.355 -3.238 -4.884 1.00 66.88 93 ILE A O 1
ATOM 771 N N . LYS A 1 94 ? 9.367 -3.473 -5.847 1.00 66.81 94 LYS A N 1
ATOM 772 C CA . LYS A 1 94 ? 9.084 -4.822 -6.371 1.00 66.81 94 LYS A CA 1
ATOM 773 C C . LYS A 1 94 ? 8.806 -5.825 -5.251 1.00 66.81 94 LYS A C 1
ATOM 775 O O . LYS A 1 94 ? 7.882 -6.625 -5.373 1.00 66.81 94 LYS A O 1
ATOM 780 N N . GLY A 1 95 ? 9.601 -5.801 -4.179 1.00 68.38 95 GLY A N 1
ATOM 781 C CA . GLY A 1 95 ? 9.374 -6.642 -3.003 1.00 68.38 95 GLY A CA 1
ATOM 782 C C . GLY A 1 95 ? 8.031 -6.329 -2.345 1.00 68.38 95 GLY A C 1
ATOM 783 O O . GLY A 1 95 ? 7.237 -7.233 -2.074 1.00 68.38 95 GLY A O 1
ATOM 784 N N . TYR A 1 96 ? 7.735 -5.042 -2.181 1.00 77.44 96 TYR A N 1
ATOM 785 C CA . TYR A 1 96 ? 6.481 -4.535 -1.645 1.00 77.44 96 TYR A CA 1
ATOM 786 C C . TYR A 1 96 ? 5.268 -4.965 -2.478 1.00 77.44 96 TYR A C 1
ATOM 788 O O . TYR A 1 96 ? 4.250 -5.345 -1.908 1.00 77.44 96 TYR A O 1
ATOM 796 N N . ASP A 1 97 ? 5.347 -4.978 -3.807 1.00 78.38 97 ASP A N 1
ATOM 797 C CA . ASP A 1 97 ? 4.227 -5.427 -4.644 1.00 78.38 97 ASP A CA 1
ATOM 798 C C . ASP A 1 97 ? 3.887 -6.910 -4.468 1.00 78.38 97 ASP A C 1
ATOM 800 O O . ASP A 1 97 ? 2.760 -7.326 -4.740 1.00 78.38 97 ASP A O 1
ATOM 804 N N . ILE A 1 98 ? 4.831 -7.700 -3.955 1.00 75.56 98 ILE A N 1
ATOM 805 C CA . ILE A 1 98 ? 4.607 -9.099 -3.598 1.00 75.56 98 ILE A CA 1
ATOM 806 C C . ILE A 1 98 ? 4.009 -9.203 -2.190 1.00 75.56 98 ILE A C 1
ATOM 808 O O . ILE A 1 98 ? 3.021 -9.918 -1.998 1.00 75.56 98 ILE A O 1
ATOM 812 N N . VAL A 1 99 ? 4.591 -8.523 -1.195 1.00 77.62 99 VAL A N 1
ATOM 813 C CA . VAL A 1 99 ? 4.206 -8.696 0.222 1.00 77.62 99 VAL A CA 1
ATOM 814 C C . VAL A 1 99 ? 3.056 -7.789 0.668 1.00 77.62 99 VAL A C 1
ATOM 816 O O . VAL A 1 99 ? 2.239 -8.192 1.492 1.00 77.62 99 VAL A O 1
ATOM 819 N N . GLY A 1 100 ? 2.929 -6.595 0.097 1.00 84.06 100 GLY A N 1
ATOM 820 C CA . GLY A 1 100 ? 1.927 -5.583 0.433 1.00 84.06 100 GLY A CA 1
ATOM 821 C C . GLY A 1 100 ? 0.479 -6.079 0.331 1.00 84.06 100 GLY A C 1
ATOM 822 O O . GLY A 1 100 ? -0.273 -5.901 1.292 1.00 84.06 100 GLY A O 1
ATOM 823 N N . PRO A 1 101 ? 0.066 -6.765 -0.756 1.00 81.94 101 PRO A N 1
ATOM 824 C CA . PRO A 1 101 ? -1.263 -7.377 -0.846 1.00 81.94 101 PRO A CA 1
ATOM 825 C C . PRO A 1 101 ? -1.504 -8.459 0.213 1.00 81.94 101 PRO A C 1
ATOM 827 O O . PRO A 1 101 ? -2.617 -8.595 0.729 1.00 81.94 101 PRO A O 1
ATOM 830 N N . GLN A 1 102 ? -0.466 -9.229 0.555 1.00 80.50 102 GLN A N 1
ATOM 831 C CA . GLN A 1 102 ? -0.552 -10.299 1.551 1.00 80.50 102 GLN A CA 1
ATOM 832 C C . GLN A 1 102 ? -0.744 -9.712 2.952 1.00 80.50 102 GLN A C 1
ATOM 834 O O . GLN A 1 102 ? -1.642 -10.143 3.677 1.00 80.50 102 GLN A O 1
ATOM 839 N N . ILE A 1 103 ? 0.039 -8.685 3.302 1.00 85.75 103 ILE A N 1
ATOM 840 C CA . ILE A 1 103 ? -0.097 -7.934 4.555 1.00 85.75 103 ILE A CA 1
ATOM 841 C C . ILE A 1 103 ? -1.481 -7.286 4.635 1.00 85.75 103 ILE A C 1
ATOM 843 O O . ILE A 1 103 ? -2.176 -7.464 5.631 1.00 85.75 103 ILE A O 1
ATOM 847 N N . ALA A 1 104 ? -1.923 -6.588 3.584 1.00 88.31 104 ALA A N 1
ATOM 848 C CA . ALA A 1 104 ? -3.238 -5.951 3.560 1.00 88.31 104 ALA A CA 1
ATOM 849 C C . ALA A 1 104 ? -4.365 -6.972 3.783 1.00 88.31 104 ALA A C 1
ATOM 851 O O . ALA A 1 104 ? -5.287 -6.726 4.557 1.00 88.31 104 ALA A O 1
ATOM 852 N N . THR A 1 105 ? -4.266 -8.150 3.159 1.00 84.88 105 THR A N 1
ATOM 853 C CA . THR A 1 105 ? -5.229 -9.244 3.353 1.00 84.88 105 THR A CA 1
ATOM 854 C C . THR A 1 105 ? -5.241 -9.747 4.796 1.00 84.88 105 THR A C 1
ATOM 856 O O . THR A 1 105 ? -6.315 -9.999 5.341 1.00 84.88 105 THR A O 1
ATOM 859 N N . LYS A 1 106 ? -4.074 -9.894 5.436 1.00 87.88 106 LYS A N 1
ATOM 860 C CA . LYS A 1 106 ? -3.993 -10.261 6.856 1.00 87.88 106 LYS A CA 1
ATOM 861 C C . LYS A 1 106 ? -4.624 -9.193 7.740 1.00 87.88 106 LYS A C 1
ATOM 863 O O . LYS A 1 106 ? -5.500 -9.524 8.529 1.00 87.88 106 LYS A O 1
ATOM 868 N N . LEU A 1 107 ? -4.271 -7.932 7.510 1.00 92.75 107 LEU A N 1
ATOM 869 C CA . LEU A 1 107 ? -4.793 -6.787 8.244 1.00 92.75 107 LEU A CA 1
ATOM 870 C C . LEU A 1 107 ? -6.320 -6.682 8.164 1.00 92.75 107 LEU A C 1
ATOM 872 O O . LEU A 1 107 ? -6.966 -6.505 9.186 1.00 92.75 107 LEU A O 1
ATOM 876 N N . PHE A 1 108 ? -6.932 -6.849 6.989 1.00 87.44 108 PHE A N 1
ATOM 877 C CA . PHE A 1 108 ? -8.398 -6.794 6.869 1.00 87.44 108 PHE A CA 1
ATOM 878 C C . PHE A 1 108 ? -9.132 -7.856 7.697 1.00 87.44 108 PHE A C 1
ATOM 880 O O . PHE A 1 108 ? -10.272 -7.630 8.117 1.00 87.44 108 PHE A O 1
ATOM 887 N N . ASN A 1 109 ? -8.480 -8.998 7.912 1.00 86.50 109 ASN A N 1
ATOM 888 C CA . ASN A 1 109 ? -9.015 -10.129 8.659 1.00 86.50 109 ASN A CA 1
ATOM 889 C C . ASN A 1 109 ? -8.559 -10.145 10.128 1.00 86.50 109 ASN A C 1
ATOM 891 O O . ASN A 1 109 ? -8.980 -11.031 10.870 1.00 86.50 109 ASN A O 1
ATOM 895 N N . ASP A 1 110 ? -7.719 -9.196 10.549 1.00 93.31 110 ASP A N 1
ATOM 896 C CA . ASP A 1 110 ? -7.243 -9.104 11.926 1.00 93.31 110 ASP A CA 1
ATOM 897 C C . ASP A 1 110 ? -8.344 -8.555 12.849 1.00 93.31 110 ASP A C 1
ATOM 899 O O . ASP A 1 110 ? -9.120 -7.667 12.478 1.00 93.31 110 ASP A O 1
ATOM 903 N N . SER A 1 111 ? -8.431 -9.091 14.067 1.00 95.62 111 SER A N 1
ATOM 904 C CA . SER A 1 111 ? -9.381 -8.618 15.078 1.00 95.62 111 SER A CA 1
ATOM 905 C C . SER A 1 111 ? -9.037 -7.230 15.625 1.00 95.62 111 SER A C 1
ATOM 907 O O . SER A 1 111 ? -9.942 -6.535 16.068 1.00 95.62 111 SER A O 1
ATOM 909 N N . PHE A 1 112 ? -7.763 -6.834 15.568 1.00 95.56 112 PHE A N 1
ATOM 910 C CA . PHE A 1 112 ? -7.222 -5.542 16.011 1.00 95.56 112 PHE A CA 1
ATOM 911 C C . PHE A 1 112 ? -6.893 -4.620 14.832 1.00 95.56 112 PHE A C 1
ATOM 913 O O . PHE A 1 112 ? -6.026 -3.748 14.904 1.00 95.56 112 PHE A O 1
ATOM 920 N N . LYS A 1 113 ? -7.543 -4.843 13.686 1.00 95.81 113 LYS A N 1
ATOM 921 C CA . LYS A 1 113 ? -7.251 -4.111 12.451 1.00 95.81 113 LYS A CA 1
ATOM 922 C C . LYS A 1 113 ? -7.380 -2.599 12.596 1.00 95.81 113 LYS A C 1
ATOM 924 O O . LYS A 1 113 ? -6.643 -1.883 11.929 1.00 95.81 113 LYS A O 1
ATOM 929 N N . GLU A 1 114 ? -8.295 -2.117 13.437 1.00 97.81 114 GLU A N 1
ATOM 930 C CA . GLU A 1 114 ? -8.494 -0.686 13.675 1.00 97.81 114 GLU A CA 1
ATOM 931 C C . GLU A 1 114 ? -7.314 -0.092 14.447 1.00 97.81 114 GLU A C 1
ATOM 933 O O . GLU A 1 114 ? -6.764 0.918 14.011 1.00 97.81 114 GLU A O 1
ATOM 938 N N . GLU A 1 115 ? -6.853 -0.744 15.520 1.00 97.31 115 GLU A N 1
ATOM 939 C CA . GLU A 1 115 ? -5.677 -0.293 16.269 1.00 97.31 115 GLU A CA 1
ATOM 940 C C . GLU A 1 115 ? -4.404 -0.353 15.420 1.00 97.31 115 GLU A C 1
ATOM 942 O O . GLU A 1 115 ? -3.620 0.598 15.403 1.00 97.31 115 GLU A O 1
ATOM 947 N N . ILE A 1 116 ? -4.219 -1.438 14.661 1.00 96.81 116 ILE A N 1
ATOM 948 C CA . ILE A 1 116 ? -3.062 -1.590 13.772 1.00 96.81 116 ILE A CA 1
ATOM 949 C C . ILE A 1 116 ? -3.104 -0.525 12.671 1.00 96.81 116 ILE A C 1
ATOM 951 O O . ILE A 1 116 ? -2.102 0.144 12.429 1.00 96.81 116 ILE A O 1
ATOM 955 N N . ALA A 1 117 ? -4.257 -0.306 12.032 1.00 96.62 117 ALA A N 1
ATOM 956 C CA . ALA A 1 117 ? -4.403 0.729 11.012 1.00 96.62 117 ALA A CA 1
ATOM 957 C C . ALA A 1 117 ? -4.180 2.138 11.581 1.00 96.62 117 ALA A C 1
ATOM 959 O O . ALA A 1 117 ? -3.613 2.987 10.891 1.00 96.62 117 ALA A O 1
ATOM 960 N N . TYR A 1 118 ? -4.590 2.393 12.826 1.00 96.94 118 TYR A N 1
ATOM 961 C CA . TYR A 1 118 ? -4.344 3.663 13.503 1.00 96.94 118 TYR A CA 1
ATOM 962 C C . TYR A 1 118 ? -2.850 3.895 13.767 1.00 96.94 118 TYR A C 1
ATOM 964 O O . TYR A 1 118 ? -2.357 4.991 13.498 1.00 96.94 118 TYR A O 1
ATOM 972 N N . SER A 1 119 ? -2.119 2.872 14.222 1.00 96.06 119 SER A N 1
ATOM 973 C CA . SER A 1 119 ? -0.656 2.932 14.367 1.00 96.06 119 SER A CA 1
ATOM 974 C C . SER A 1 119 ? 0.025 3.141 13.012 1.00 96.06 119 SER A C 1
ATOM 976 O O . SER A 1 119 ? 0.809 4.071 12.854 1.00 96.06 119 SER A O 1
ATOM 978 N N . MET A 1 120 ? -0.374 2.397 11.972 1.00 94.94 120 MET A N 1
ATOM 979 C CA . MET A 1 120 ? 0.125 2.615 10.606 1.00 94.94 120 MET A CA 1
ATOM 980 C C . MET A 1 120 ? -0.063 4.065 10.145 1.00 94.94 120 MET A C 1
ATOM 982 O O . MET A 1 120 ? 0.840 4.652 9.548 1.00 94.94 120 MET A O 1
ATOM 986 N N . LEU A 1 121 ? -1.234 4.652 10.409 1.00 95.06 121 LEU A N 1
ATOM 987 C CA . LEU A 1 121 ? -1.532 6.019 10.000 1.00 95.06 121 LEU A CA 1
ATOM 988 C C . LEU A 1 121 ? -0.625 7.038 10.698 1.00 95.06 121 LEU A C 1
ATOM 990 O O . LEU A 1 121 ? -0.042 7.888 10.027 1.00 95.06 121 LEU A O 1
ATOM 994 N N . ASN A 1 122 ? -0.537 6.972 12.026 1.00 95.62 122 ASN A N 1
ATOM 995 C CA . ASN A 1 122 ? 0.101 8.016 12.828 1.00 95.62 122 ASN A CA 1
ATOM 996 C C . ASN A 1 122 ? 1.615 7.845 12.948 1.00 95.62 122 ASN A C 1
ATOM 998 O O . ASN A 1 122 ? 2.329 8.845 12.942 1.00 95.62 122 ASN A O 1
ATOM 1002 N N . ASP A 1 123 ? 2.095 6.606 13.009 1.00 95.44 123 ASP A N 1
ATOM 1003 C CA . ASP A 1 123 ? 3.503 6.318 13.287 1.00 95.44 123 ASP A CA 1
ATOM 1004 C C . ASP A 1 123 ? 4.332 6.252 11.996 1.00 95.44 123 ASP A C 1
ATOM 1006 O O . ASP A 1 123 ? 5.536 6.498 12.022 1.00 95.44 123 ASP A O 1
ATOM 1010 N N . TYR A 1 124 ? 3.690 5.977 10.852 1.00 92.88 124 TYR A N 1
ATOM 1011 C CA . TYR A 1 124 ? 4.382 5.775 9.576 1.00 92.88 124 TYR A CA 1
ATOM 1012 C C . TYR A 1 124 ? 3.846 6.655 8.444 1.00 92.88 124 TYR A C 1
ATOM 1014 O O . TYR A 1 124 ? 4.595 7.450 7.880 1.00 92.88 124 TYR A O 1
ATOM 1022 N N . ILE A 1 125 ? 2.556 6.559 8.100 1.00 91.56 125 ILE A N 1
ATOM 1023 C CA . ILE A 1 125 ? 2.010 7.188 6.882 1.00 91.56 125 ILE A CA 1
ATOM 1024 C C . ILE A 1 125 ? 2.026 8.726 6.961 1.00 91.56 125 ILE A C 1
ATOM 1026 O O . ILE A 1 125 ? 2.464 9.384 6.014 1.00 91.56 125 ILE A O 1
ATOM 1030 N N . LEU A 1 126 ? 1.554 9.322 8.061 1.00 92.62 126 LEU A N 1
ATOM 1031 C CA . LEU A 1 126 ? 1.564 10.782 8.233 1.00 92.62 126 LEU A CA 1
ATOM 1032 C C . LEU A 1 126 ? 2.989 11.358 8.359 1.00 92.62 126 LEU A C 1
ATOM 1034 O O . LEU A 1 126 ? 3.270 12.383 7.726 1.00 92.62 126 LEU A O 1
ATOM 1038 N N . PRO A 1 127 ? 3.922 10.720 9.090 1.00 93.62 127 PRO A N 1
ATOM 1039 C CA . PRO A 1 127 ? 5.318 11.140 9.063 1.00 93.62 127 PRO A CA 1
ATOM 1040 C C . PRO A 1 127 ? 5.963 11.003 7.674 1.00 93.62 127 PRO A C 1
ATOM 1042 O O . PRO A 1 127 ? 6.643 11.934 7.246 1.00 93.62 127 PRO A O 1
ATOM 1045 N N . CYS A 1 128 ? 5.674 9.934 6.914 1.00 89.00 128 CYS A N 1
ATOM 1046 C CA . CYS A 1 128 ? 6.118 9.807 5.517 1.00 89.00 128 CYS A CA 1
ATOM 1047 C C . CYS A 1 128 ? 5.662 11.007 4.678 1.00 89.00 128 CYS A C 1
ATOM 1049 O O . CYS A 1 128 ? 6.464 11.592 3.959 1.00 89.00 128 CYS A O 1
ATOM 1051 N N . LEU A 1 129 ? 4.394 11.419 4.798 1.00 87.81 129 LEU A N 1
ATOM 1052 C CA . LEU A 1 129 ? 3.871 12.591 4.087 1.00 87.81 129 LEU A CA 1
ATOM 1053 C C . LEU A 1 129 ? 4.667 13.863 4.413 1.00 87.81 129 LEU A C 1
ATOM 1055 O O . LEU A 1 129 ? 5.000 14.624 3.506 1.00 87.81 129 LEU A O 1
ATOM 1059 N N . THR A 1 130 ? 4.986 14.079 5.689 1.00 91.31 130 THR A N 1
ATOM 1060 C CA . THR A 1 130 ? 5.795 15.226 6.132 1.00 91.31 130 THR A CA 1
ATOM 1061 C C . THR A 1 130 ? 7.188 15.194 5.494 1.00 91.31 130 THR A C 1
ATOM 1063 O O . THR A 1 130 ? 7.654 16.206 4.975 1.00 91.31 130 THR A O 1
ATOM 1066 N N . LEU A 1 131 ? 7.841 14.028 5.473 1.00 91.00 131 LEU A N 1
ATOM 1067 C CA . LEU A 1 131 ? 9.165 13.854 4.866 1.00 91.00 131 LEU A CA 1
ATOM 1068 C C . LEU A 1 131 ? 9.143 14.149 3.359 1.00 91.00 131 LEU A C 1
ATOM 1070 O O . LEU A 1 131 ? 9.996 14.884 2.865 1.00 91.00 131 LEU A O 1
ATOM 1074 N N . VAL A 1 132 ? 8.123 13.666 2.645 1.00 85.56 132 VAL A N 1
ATOM 1075 C CA . VAL A 1 132 ? 7.928 13.938 1.209 1.00 85.56 132 VAL A CA 1
ATOM 1076 C C . VAL A 1 132 ? 7.738 15.426 0.939 1.00 85.56 132 VAL A C 1
ATOM 1078 O O . VAL A 1 132 ? 8.353 15.966 0.025 1.00 85.56 132 VAL A O 1
ATOM 1081 N N . GLN A 1 133 ? 6.924 16.109 1.746 1.00 87.06 133 GLN A N 1
ATOM 1082 C CA . GLN A 1 133 ? 6.693 17.553 1.611 1.00 87.06 133 GLN A CA 1
ATOM 1083 C C . GLN A 1 133 ? 7.966 18.381 1.826 1.00 87.06 133 GLN A C 1
ATOM 1085 O O . GLN A 1 133 ? 8.101 19.452 1.237 1.00 87.06 133 GLN A O 1
ATOM 1090 N N . ASN A 1 134 ? 8.904 17.871 2.624 1.00 90.00 134 ASN A N 1
ATOM 1091 C CA . ASN A 1 134 ? 10.194 18.505 2.881 1.00 90.00 134 ASN A CA 1
ATOM 1092 C C . ASN A 1 134 ? 11.280 18.120 1.856 1.00 90.00 134 ASN A C 1
ATOM 1094 O O . ASN A 1 134 ? 12.398 18.621 1.948 1.00 90.00 134 ASN A O 1
ATOM 1098 N N . GLY A 1 135 ? 10.978 17.243 0.891 1.00 86.38 135 GLY A N 1
ATOM 1099 C CA . GLY A 1 135 ? 11.949 16.727 -0.080 1.00 86.38 135 GLY A CA 1
ATOM 1100 C C . GLY A 1 135 ? 12.883 15.639 0.470 1.00 86.38 135 GLY A C 1
ATOM 1101 O O . GLY A 1 135 ? 13.815 15.227 -0.218 1.00 86.38 135 GLY A O 1
ATOM 1102 N N . SER A 1 136 ? 12.633 15.141 1.685 1.00 88.00 136 SER A N 1
ATOM 1103 C CA . SER A 1 136 ? 13.386 14.053 2.325 1.00 88.00 136 SER A CA 1
ATOM 1104 C C . SER A 1 136 ? 12.944 12.678 1.802 1.00 88.00 136 SER A C 1
ATOM 1106 O O . SER A 1 136 ? 12.429 11.841 2.547 1.00 88.00 136 SER A O 1
ATOM 1108 N N . TYR A 1 137 ? 13.113 12.426 0.502 1.00 82.69 137 TYR A N 1
ATOM 1109 C CA . TYR A 1 137 ? 12.565 11.224 -0.141 1.00 82.69 137 TYR A CA 1
ATOM 1110 C C . TYR A 1 137 ? 13.178 9.920 0.380 1.00 82.69 137 TYR A C 1
ATOM 1112 O O . TYR A 1 137 ? 12.437 8.986 0.669 1.00 82.69 137 TYR A O 1
ATOM 1120 N N . LEU A 1 138 ? 14.499 9.857 0.581 1.00 82.44 138 LEU A N 1
ATOM 1121 C CA . LEU A 1 138 ? 15.159 8.654 1.108 1.00 82.44 138 LEU A CA 1
ATOM 1122 C C . LEU A 1 138 ? 14.652 8.279 2.512 1.00 82.44 138 LEU A C 1
ATOM 1124 O O . LEU A 1 138 ? 14.426 7.109 2.805 1.00 82.44 138 LEU A O 1
ATOM 1128 N N . GLU A 1 139 ? 14.437 9.268 3.379 1.00 87.62 139 GLU A N 1
ATOM 1129 C CA . GLU A 1 139 ? 13.905 9.036 4.726 1.00 87.62 139 GLU A CA 1
ATOM 1130 C C . GLU A 1 139 ? 12.451 8.554 4.671 1.00 87.62 139 GLU A C 1
ATOM 1132 O O . GLU A 1 139 ? 12.088 7.622 5.386 1.00 87.62 139 GLU A O 1
ATOM 1137 N N . ALA A 1 140 ? 11.631 9.136 3.788 1.00 86.00 140 ALA A N 1
ATOM 1138 C CA . ALA A 1 140 ? 10.251 8.697 3.581 1.00 86.00 140 ALA A CA 1
ATOM 1139 C C . ALA A 1 140 ? 10.181 7.237 3.103 1.00 86.00 140 ALA A C 1
ATOM 1141 O O . ALA A 1 140 ? 9.322 6.472 3.535 1.00 86.00 140 ALA A O 1
ATOM 1142 N N . VAL A 1 141 ? 11.106 6.848 2.228 1.00 80.75 141 VAL A N 1
ATOM 1143 C CA . VAL A 1 141 ? 11.233 5.490 1.689 1.00 80.75 141 VAL A CA 1
ATOM 1144 C C . VAL A 1 141 ? 11.593 4.500 2.778 1.00 80.75 141 VAL A C 1
ATOM 1146 O O . VAL A 1 141 ? 10.892 3.505 2.937 1.00 80.75 141 VAL A O 1
ATOM 1149 N N . ASN A 1 142 ? 12.638 4.799 3.549 1.00 85.75 142 ASN A N 1
ATOM 1150 C CA . ASN A 1 142 ? 13.071 3.944 4.650 1.00 85.75 142 ASN A CA 1
ATOM 1151 C C . ASN A 1 142 ? 11.949 3.768 5.676 1.00 85.75 142 ASN A C 1
ATOM 1153 O O . ASN A 1 142 ? 11.677 2.654 6.105 1.00 85.75 142 ASN A O 1
ATOM 1157 N N . LEU A 1 143 ? 11.226 4.844 6.001 1.00 89.69 143 LEU A N 1
ATOM 1158 C CA . LEU A 1 143 ? 10.111 4.765 6.940 1.00 89.69 143 LEU A CA 1
ATOM 1159 C C . LEU A 1 143 ? 8.944 3.912 6.404 1.00 89.69 143 LEU A C 1
ATOM 1161 O O . LEU A 1 143 ? 8.294 3.186 7.160 1.00 89.69 143 LEU A O 1
ATOM 1165 N N . TYR A 1 144 ? 8.673 3.974 5.099 1.00 86.00 144 TYR A N 1
ATOM 1166 C CA . TYR A 1 144 ? 7.665 3.125 4.463 1.00 86.00 144 TYR A CA 1
ATOM 1167 C C . TYR A 1 144 ? 8.095 1.648 4.407 1.00 86.00 144 TYR A C 1
ATOM 1169 O O . TYR A 1 144 ? 7.260 0.750 4.584 1.00 86.00 144 TYR A O 1
ATOM 1177 N N . ASP A 1 145 ? 9.385 1.383 4.189 1.00 84.88 145 ASP A N 1
ATOM 1178 C CA . ASP A 1 145 ? 9.959 0.037 4.262 1.00 84.88 145 ASP A CA 1
ATOM 1179 C C . ASP A 1 145 ? 9.862 -0.526 5.681 1.00 84.88 145 ASP A C 1
ATOM 1181 O O . ASP A 1 145 ? 9.359 -1.633 5.871 1.00 84.88 145 ASP A O 1
ATOM 1185 N N . ASP A 1 146 ? 10.211 0.274 6.691 1.00 90.31 146 ASP A N 1
ATOM 1186 C CA . ASP A 1 146 ? 10.111 -0.091 8.104 1.00 90.31 146 ASP A CA 1
ATOM 1187 C C . ASP A 1 146 ? 8.680 -0.479 8.487 1.00 90.31 146 ASP A C 1
ATOM 1189 O O . ASP A 1 146 ? 8.470 -1.501 9.149 1.00 90.31 146 ASP A O 1
ATOM 1193 N N . MET A 1 147 ? 7.676 0.277 8.029 1.00 91.69 147 MET A N 1
ATOM 1194 C CA . MET A 1 147 ? 6.265 -0.088 8.205 1.00 91.69 147 MET A CA 1
ATOM 1195 C C . MET A 1 147 ? 5.970 -1.459 7.585 1.00 91.69 147 MET A C 1
ATOM 1197 O O . MET A 1 147 ? 5.346 -2.322 8.211 1.00 91.69 147 MET A O 1
ATOM 1201 N N . THR A 1 148 ? 6.417 -1.665 6.344 1.00 89.19 148 THR A N 1
ATOM 1202 C CA . THR A 1 148 ? 6.184 -2.902 5.591 1.00 89.19 148 THR A CA 1
ATOM 1203 C C . THR A 1 148 ? 6.830 -4.093 6.292 1.00 89.19 148 THR A C 1
ATOM 1205 O O . THR A 1 148 ? 6.169 -5.109 6.506 1.00 89.19 148 THR A O 1
ATOM 1208 N N . MET A 1 149 ? 8.089 -3.963 6.705 1.00 87.38 149 MET A N 1
ATOM 1209 C CA . MET A 1 149 ? 8.850 -5.001 7.392 1.00 87.38 149 MET A CA 1
ATOM 1210 C C . MET A 1 149 ? 8.311 -5.287 8.792 1.00 87.38 149 MET A C 1
ATOM 1212 O O . MET A 1 149 ? 8.245 -6.452 9.189 1.00 87.38 149 MET A O 1
ATOM 1216 N N . THR A 1 150 ? 7.864 -4.263 9.522 1.00 91.88 150 THR A N 1
ATOM 1217 C CA . THR A 1 150 ? 7.214 -4.419 10.833 1.00 91.88 150 THR A CA 1
ATOM 1218 C C . THR A 1 150 ? 5.960 -5.279 10.713 1.00 91.88 150 THR A C 1
ATOM 1220 O O . THR A 1 150 ? 5.832 -6.293 11.400 1.00 91.88 150 THR A O 1
ATOM 1223 N N . LEU A 1 151 ? 5.070 -4.943 9.775 1.00 91.12 151 LEU A N 1
ATOM 1224 C CA . LEU A 1 151 ? 3.849 -5.712 9.535 1.00 91.12 151 LEU A CA 1
ATOM 1225 C C . LEU A 1 151 ? 4.142 -7.099 8.959 1.00 91.12 151 LEU A C 1
ATOM 1227 O O . LEU A 1 151 ? 3.481 -8.072 9.318 1.00 91.12 151 LEU A O 1
ATOM 1231 N N . TYR A 1 152 ? 5.136 -7.211 8.078 1.00 86.38 152 TYR A N 1
ATOM 1232 C CA . TYR A 1 152 ? 5.548 -8.498 7.535 1.00 86.38 152 TYR A CA 1
ATOM 1233 C C . TYR A 1 152 ? 6.015 -9.437 8.650 1.00 86.38 152 TYR A C 1
ATOM 1235 O O . TYR A 1 152 ? 5.571 -10.582 8.728 1.00 86.38 152 TYR A O 1
ATOM 1243 N N . ASN A 1 153 ? 6.872 -8.949 9.548 1.00 86.62 153 ASN A N 1
ATOM 1244 C CA . ASN A 1 153 ? 7.333 -9.730 10.687 1.00 86.62 153 ASN A CA 1
ATOM 1245 C C . ASN A 1 153 ? 6.160 -10.093 11.606 1.00 86.62 153 ASN A C 1
ATOM 1247 O O . ASN A 1 153 ? 6.024 -11.261 11.951 1.00 86.62 153 ASN A O 1
ATOM 1251 N N . PHE A 1 154 ? 5.273 -9.142 11.908 1.00 88.50 154 PHE A N 1
ATOM 1252 C CA . PHE A 1 154 ? 4.089 -9.378 12.736 1.00 88.50 154 PHE A CA 1
ATOM 1253 C C . PHE A 1 154 ? 3.177 -10.492 12.187 1.00 88.50 154 PHE A C 1
ATOM 1255 O O . PHE A 1 154 ? 2.729 -11.354 12.939 1.00 88.50 154 PHE A O 1
ATOM 1262 N N . TYR A 1 155 ? 2.917 -10.513 10.875 1.00 84.88 155 TYR A N 1
ATOM 1263 C CA . TYR A 1 155 ? 1.972 -11.462 10.274 1.00 84.88 155 TYR A CA 1
ATOM 1264 C C . TYR A 1 155 ? 2.589 -12.767 9.759 1.00 84.88 155 TYR A C 1
ATOM 1266 O O . TYR A 1 155 ? 1.869 -13.762 9.620 1.00 84.88 155 TYR A O 1
ATOM 1274 N N . PHE A 1 156 ? 3.877 -12.767 9.408 1.00 79.94 156 PHE A N 1
ATOM 1275 C CA . PHE A 1 156 ? 4.499 -13.861 8.654 1.00 79.94 156 PHE A CA 1
ATOM 1276 C C . PHE A 1 156 ? 5.762 -14.432 9.294 1.00 79.94 156 PHE A C 1
ATOM 1278 O O . PHE A 1 156 ? 6.087 -15.589 9.013 1.00 79.94 156 PHE A O 1
ATOM 1285 N N . LYS A 1 157 ? 6.452 -13.705 10.183 1.00 74.12 157 LYS A N 1
ATOM 1286 C CA . LYS A 1 157 ? 7.468 -14.337 11.029 1.00 74.12 157 LYS A CA 1
ATOM 1287 C C . LYS A 1 157 ? 6.790 -14.897 12.270 1.00 74.12 157 LYS A C 1
ATOM 1289 O O . LYS A 1 157 ? 6.414 -14.172 13.179 1.00 74.12 157 LYS A O 1
ATOM 1294 N N . LYS A 1 158 ? 6.649 -16.224 12.296 1.00 53.31 158 LYS A N 1
ATOM 1295 C CA . LYS A 1 158 ? 6.385 -16.958 13.535 1.00 53.31 158 LYS A CA 1
ATOM 1296 C C . LYS A 1 158 ? 7.507 -16.647 14.524 1.00 53.31 158 LYS A C 1
ATOM 1298 O O . LYS A 1 158 ? 8.6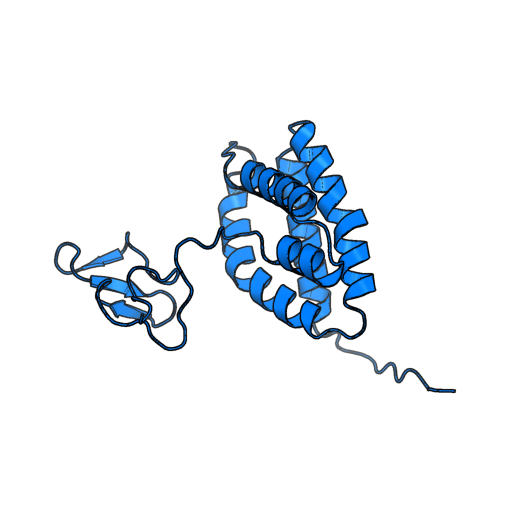64 -16.931 14.223 1.00 53.31 158 LYS A O 1
ATOM 1303 N N . G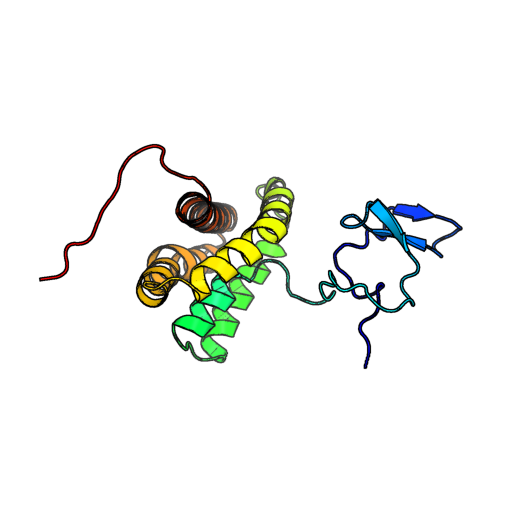LU A 1 159 ? 7.168 -16.140 15.700 1.00 48.78 159 GLU A N 1
ATOM 1304 C CA . GLU A 1 159 ? 7.970 -16.455 16.875 1.00 48.78 159 GLU A CA 1
ATOM 1305 C C . GLU A 1 159 ? 7.800 -17.953 17.154 1.00 48.78 159 GLU A C 1
ATOM 1307 O O . GLU A 1 159 ? 6.699 -18.449 17.413 1.00 48.78 159 GLU A O 1
ATOM 1312 N N . ASP A 1 160 ? 8.902 -18.691 17.064 1.00 46.59 160 ASP A N 1
ATOM 1313 C CA . ASP A 1 160 ? 9.094 -19.844 17.929 1.00 46.59 160 ASP A CA 1
ATOM 1314 C C . ASP A 1 160 ? 8.972 -19.344 19.387 1.00 46.59 160 ASP A C 1
ATOM 1316 O O . ASP A 1 160 ? 9.785 -18.523 19.811 1.00 46.59 160 ASP A O 1
ATOM 1320 N N . ASN A 1 161 ? 7.988 -19.876 20.139 1.00 37.75 161 ASN A N 1
ATOM 1321 C CA . ASN A 1 161 ? 7.628 -19.606 21.557 1.00 37.75 161 ASN A CA 1
ATOM 1322 C C . ASN A 1 161 ? 6.779 -18.330 21.774 1.00 37.75 161 ASN A C 1
ATOM 1324 O O . ASN A 1 161 ? 7.218 -17.255 21.418 1.00 37.75 161 ASN A O 1
ATOM 1328 N N . LEU A 1 162 ? 5.592 -18.285 22.397 1.00 37.72 162 LEU A N 1
ATOM 1329 C CA . LEU A 1 162 ? 4.847 -19.120 23.358 1.00 37.72 162 LEU A CA 1
ATOM 1330 C C . LEU A 1 162 ? 3.348 -18.687 23.325 1.00 37.72 162 LEU A C 1
ATOM 1332 O O . LEU A 1 162 ? 3.021 -17.634 22.776 1.00 37.72 162 LEU A O 1
ATOM 1336 N N . PRO A 1 163 ? 2.411 -19.459 23.914 1.00 46.25 163 PRO A N 1
ATOM 1337 C CA . PRO A 1 163 ? 0.980 -19.216 23.815 1.00 46.25 163 PRO A CA 1
ATOM 1338 C C . PRO A 1 163 ? 0.548 -18.099 24.767 1.00 46.25 163 PRO A C 1
ATOM 1340 O O . PRO A 1 163 ? 0.722 -18.200 25.979 1.00 46.25 163 PRO A O 1
ATOM 1343 N N . LEU A 1 164 ? -0.121 -17.077 24.242 1.00 40.94 164 LEU A N 1
ATOM 1344 C CA . LEU A 1 164 ? -0.964 -16.210 25.058 1.00 40.94 164 LEU A CA 1
ATOM 1345 C C . LEU A 1 164 ? -2.421 -16.530 24.756 1.00 40.94 164 LEU A C 1
ATOM 1347 O O . LEU A 1 164 ? -3.109 -15.857 23.992 1.00 40.94 164 LEU A O 1
ATOM 1351 N N . THR A 1 165 ? -2.906 -17.570 25.431 1.00 46.44 165 THR A N 1
ATOM 1352 C CA . THR A 1 165 ? -4.290 -17.581 25.896 1.00 46.44 165 THR A CA 1
ATOM 1353 C C . THR A 1 165 ? -4.536 -16.264 26.633 1.00 46.44 165 THR A C 1
ATOM 1355 O O . THR A 1 165 ? -4.154 -16.122 27.796 1.00 46.44 165 THR A O 1
ATOM 1358 N N . ARG A 1 166 ? -5.173 -15.286 25.979 1.00 40.78 166 ARG A N 1
ATOM 1359 C CA . ARG A 1 166 ? -5.911 -14.255 26.710 1.00 40.78 166 ARG A CA 1
ATOM 1360 C C . ARG A 1 166 ? -7.041 -14.992 27.418 1.00 40.78 166 ARG A C 1
ATOM 1362 O O . ARG A 1 166 ? -8.012 -15.397 26.781 1.00 40.78 166 ARG A O 1
ATOM 1369 N N . LYS A 1 167 ? -6.865 -15.243 28.718 1.00 37.38 167 LYS A N 1
ATOM 1370 C CA . LYS A 1 167 ? -7.972 -15.636 29.587 1.00 37.38 167 LYS A CA 1
ATOM 1371 C C . LYS A 1 167 ? -9.056 -14.573 29.427 1.00 37.38 167 LYS A C 1
ATOM 1373 O O . LYS A 1 167 ? -8.783 -13.387 29.600 1.00 37.38 167 LYS A O 1
ATOM 1378 N N . LYS A 1 168 ? -10.242 -15.015 29.016 1.00 38.12 168 LYS A N 1
ATOM 1379 C CA . LYS A 1 168 ? -11.471 -14.298 29.326 1.00 38.12 168 LYS A CA 1
ATOM 1380 C C . LYS A 1 168 ? -11.747 -14.490 30.817 1.00 38.12 168 LYS A C 1
ATOM 1382 O O . LYS A 1 168 ? -11.547 -15.598 31.318 1.00 38.12 168 LYS A O 1
ATOM 1387 N N . ASP A 1 169 ? -12.221 -13.394 31.395 1.00 38.66 169 ASP A N 1
ATOM 1388 C CA . ASP A 1 169 ? -12.796 -13.182 32.727 1.00 38.66 169 ASP A CA 1
ATOM 1389 C C . ASP A 1 169 ? -11.811 -13.048 33.902 1.00 38.66 169 ASP A C 1
ATOM 1391 O O . ASP A 1 169 ? -11.048 -13.995 34.205 1.00 38.66 169 ASP A O 1
#

Secondary structure (DSSP, 8-state):
---BGGGBTTEEEEEEEGGGTEEEETTTTEEE-TTSBPPTT--BBTB-TT-HHHHHHHHHTT--HHHHHHHHHHHHHHHH---GGGTTHHHHHHHHHHHHHHHHHHHHH-TTHHHHHHHIIIIIIHHHHHHHHTT-HHHHHHHHHHHHHHHHHHHHSPPSS--------

Foldseek 3Di:
DFDFQLQAPQWDQVDADPVRQWTARNVVGDTDGRRHGDDPPGDGRPPPQPCLLLVLLCVLQVPDPVVSVLLVVLRVLLVVDDDPLCPCVVVVSVVCSVQSNVLSVVLVVDPCNNVLSVCCVPVQSVVLSVCSVVVVSNVSSVSSSVNSVVSCCVRPVDPPDDDDPPDDD

Radius of gyration: 18.77 Å; chains: 1; bounding box: 37×38×66 Å